Protein AF-A0A7I7UBX4-F1 (afdb_monomer_lite)

Structure (mmCIF, N/CA/C/O backbone):
data_AF-A0A7I7UBX4-F1
#
_entry.id   AF-A0A7I7UBX4-F1
#
loop_
_atom_site.group_PDB
_atom_site.id
_atom_site.type_symbol
_atom_site.label_atom_id
_atom_site.label_alt_id
_atom_site.label_comp_id
_atom_site.label_asym_id
_atom_site.label_entity_id
_atom_site.label_seq_id
_atom_site.pdbx_PDB_ins_code
_atom_site.Cartn_x
_atom_site.Cartn_y
_atom_site.Cartn_z
_atom_site.occupancy
_atom_site.B_iso_or_equiv
_atom_site.auth_seq_id
_atom_site.auth_comp_id
_atom_site.auth_asym_id
_atom_site.auth_atom_id
_atom_site.pdbx_PDB_model_num
ATOM 1 N N . MET A 1 1 ? 16.996 -20.306 -13.710 1.00 50.41 1 MET A N 1
ATOM 2 C CA . MET A 1 1 ? 17.097 -18.847 -13.944 1.00 50.41 1 MET A CA 1
ATOM 3 C C . MET A 1 1 ? 17.369 -18.605 -15.421 1.00 50.41 1 MET A C 1
ATOM 5 O O . MET A 1 1 ? 18.297 -19.214 -15.931 1.00 50.41 1 MET A O 1
ATOM 9 N N . GLN A 1 2 ? 16.594 -17.759 -16.104 1.00 65.25 2 GLN A N 1
ATOM 10 C CA . GLN A 1 2 ? 16.966 -17.282 -17.445 1.00 65.25 2 GLN A CA 1
ATOM 11 C C . GLN A 1 2 ? 18.033 -16.190 -17.309 1.00 65.25 2 GLN A C 1
ATOM 13 O O . GLN A 1 2 ? 17.850 -15.252 -16.531 1.00 65.25 2 GLN A O 1
ATOM 18 N N . SER A 1 3 ? 19.136 -16.309 -18.047 1.00 76.31 3 SER A N 1
ATOM 19 C CA . SER A 1 3 ? 20.117 -15.233 -18.184 1.00 76.31 3 SER A CA 1
ATOM 20 C C . SER A 1 3 ? 19.480 -14.062 -18.945 1.00 76.31 3 SER A C 1
ATOM 22 O O . SER A 1 3 ? 18.817 -14.246 -19.964 1.00 76.31 3 SER A O 1
ATOM 24 N N . ARG A 1 4 ? 19.627 -12.843 -18.417 1.00 77.75 4 ARG A N 1
ATOM 25 C CA . ARG A 1 4 ? 19.110 -11.601 -19.016 1.00 77.75 4 ARG A CA 1
ATOM 26 C C . ARG A 1 4 ? 20.295 -10.650 -19.245 1.00 77.75 4 ARG A C 1
ATOM 28 O O . ARG A 1 4 ? 20.877 -10.235 -18.245 1.00 77.75 4 ARG A O 1
ATOM 35 N N . PRO A 1 5 ? 20.659 -10.329 -20.500 1.00 84.94 5 PRO A N 1
ATOM 36 C CA . PRO A 1 5 ? 21.834 -9.513 -20.812 1.00 84.94 5 PRO A CA 1
ATOM 37 C C . PRO A 1 5 ? 21.640 -8.033 -20.442 1.00 84.94 5 PRO A C 1
ATOM 39 O O . PRO A 1 5 ? 20.517 -7.523 -20.464 1.00 84.94 5 PRO A O 1
ATOM 42 N N . ASP A 1 6 ? 22.739 -7.351 -20.104 1.00 85.44 6 ASP A N 1
ATOM 43 C CA . ASP A 1 6 ? 22.757 -5.919 -19.757 1.00 85.44 6 ASP A CA 1
ATOM 44 C C . ASP A 1 6 ? 22.839 -4.997 -20.985 1.00 85.44 6 ASP A C 1
ATOM 46 O O . ASP A 1 6 ? 22.530 -3.810 -20.884 1.00 85.44 6 ASP A O 1
ATOM 50 N N . GLU A 1 7 ? 23.204 -5.533 -22.150 1.00 90.88 7 GLU A N 1
ATOM 51 C CA . GLU A 1 7 ? 23.253 -4.804 -23.416 1.00 90.88 7 GLU A CA 1
ATOM 52 C C . GLU A 1 7 ? 22.674 -5.666 -24.543 1.00 90.88 7 GLU A C 1
ATOM 54 O O . GLU A 1 7 ? 22.943 -6.866 -24.629 1.00 90.88 7 GLU A O 1
ATOM 59 N N . ILE A 1 8 ? 21.854 -5.047 -25.392 1.00 92.19 8 ILE A N 1
ATOM 60 C CA . ILE A 1 8 ? 21.323 -5.643 -26.620 1.00 92.19 8 ILE A CA 1
ATOM 61 C C . ILE A 1 8 ? 21.533 -4.685 -27.791 1.00 92.19 8 ILE A C 1
ATOM 63 O O . ILE A 1 8 ? 21.660 -3.474 -27.612 1.00 92.19 8 ILE A O 1
ATOM 67 N N . THR A 1 9 ? 21.501 -5.205 -29.012 1.00 94.75 9 THR A N 1
ATOM 68 C CA . THR A 1 9 ? 21.417 -4.363 -30.209 1.00 94.75 9 THR A CA 1
ATOM 69 C C . THR A 1 9 ? 19.989 -3.845 -30.370 1.00 94.75 9 THR A C 1
ATOM 71 O O . THR A 1 9 ? 19.039 -4.628 -30.384 1.00 94.75 9 THR A O 1
ATOM 74 N N . CYS A 1 10 ? 19.820 -2.527 -30.501 1.00 89.69 10 CYS A N 1
ATOM 75 C CA . CYS A 1 10 ? 18.508 -1.925 -30.718 1.00 89.69 10 CYS A CA 1
ATOM 76 C C . CYS A 1 10 ? 17.913 -2.395 -32.061 1.00 89.69 10 CYS A C 1
ATOM 78 O O . CYS A 1 10 ? 18.544 -2.175 -33.099 1.00 89.69 10 CYS A O 1
ATOM 80 N N . PRO A 1 11 ? 16.696 -2.973 -32.095 1.00 93.38 11 PRO A N 1
ATOM 81 C CA . PRO A 1 11 ? 16.093 -3.448 -33.342 1.00 93.38 11 PRO A CA 1
ATOM 82 C C . PRO A 1 11 ? 15.742 -2.308 -34.312 1.00 93.38 11 PRO A C 1
ATOM 84 O O . PRO A 1 11 ? 15.613 -2.547 -35.508 1.00 93.38 11 PRO A O 1
ATOM 87 N N . THR A 1 12 ? 15.621 -1.072 -33.817 1.00 95.50 12 THR A N 1
ATOM 88 C CA . THR A 1 12 ? 15.238 0.096 -34.621 1.00 95.50 12 THR A CA 1
ATOM 89 C C . THR A 1 12 ? 16.449 0.817 -35.208 1.00 95.50 12 THR A C 1
ATOM 91 O O . THR A 1 12 ? 16.517 1.031 -36.413 1.00 95.50 12 THR A O 1
ATOM 94 N N . CYS A 1 13 ? 17.423 1.196 -34.373 1.00 94.38 13 CYS A N 1
ATOM 95 C CA . CYS A 1 13 ? 18.560 2.023 -34.797 1.00 94.38 13 CYS A CA 1
ATOM 96 C C . CYS A 1 13 ? 19.893 1.267 -34.891 1.00 94.38 13 CYS A C 1
ATOM 98 O O . CYS A 1 13 ? 20.898 1.870 -35.255 1.00 94.38 13 CYS A O 1
ATOM 100 N N . ARG A 1 14 ? 19.927 -0.033 -34.554 1.00 94.44 14 ARG A N 1
ATOM 101 C CA . ARG A 1 14 ? 21.127 -0.899 -34.532 1.00 94.44 14 ARG A CA 1
ATOM 102 C C . ARG A 1 14 ? 22.263 -0.439 -33.605 1.00 94.44 14 ARG A C 1
ATOM 104 O O . ARG A 1 14 ? 23.331 -1.042 -33.613 1.00 94.44 14 ARG A O 1
ATOM 111 N N . GLY A 1 15 ? 22.038 0.586 -32.785 1.00 94.25 15 GLY A N 1
ATOM 112 C CA . GLY A 1 15 ? 22.979 1.028 -31.757 1.00 94.25 15 GLY A CA 1
ATOM 113 C C . GLY A 1 15 ? 22.964 0.147 -30.498 1.00 94.25 15 GLY A C 1
ATOM 114 O O . GLY A 1 15 ? 22.044 -0.664 -30.325 1.00 94.25 15 GLY A O 1
ATOM 115 N N . PRO A 1 16 ? 23.955 0.316 -29.602 1.00 93.12 16 PRO A N 1
ATOM 116 C CA . PRO A 1 16 ? 23.990 -0.369 -28.313 1.00 93.12 16 PRO A CA 1
ATOM 117 C C . PRO A 1 16 ? 22.872 0.152 -27.400 1.00 93.12 16 PRO A C 1
ATOM 119 O O . PRO A 1 16 ? 22.803 1.342 -27.091 1.00 93.12 16 PRO A O 1
ATOM 122 N N . ALA A 1 17 ? 21.986 -0.740 -26.958 1.00 91.56 17 ALA A N 1
ATOM 123 C CA . ALA A 1 17 ? 20.919 -0.441 -26.012 1.00 91.56 17 ALA A CA 1
ATOM 124 C C . A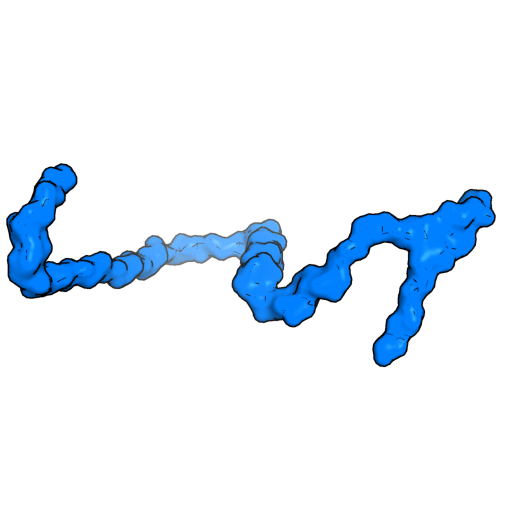LA A 1 17 ? 21.236 -1.092 -24.663 1.00 91.56 17 ALA A C 1
ATOM 126 O O . ALA A 1 17 ? 21.159 -2.313 -24.506 1.00 91.56 17 ALA A O 1
ATOM 127 N N . ARG A 1 18 ? 21.593 -0.258 -23.683 1.00 90.06 18 ARG A N 1
ATOM 128 C CA . ARG A 1 18 ? 21.914 -0.695 -22.321 1.00 90.06 18 ARG A CA 1
ATOM 129 C C . ARG A 1 18 ? 20.672 -0.786 -21.454 1.00 90.06 18 ARG A C 1
ATOM 131 O O . ARG A 1 18 ? 19.745 0.018 -21.570 1.00 90.06 18 ARG A O 1
ATOM 138 N N . ARG A 1 19 ? 20.683 -1.736 -20.526 1.00 82.56 19 ARG A N 1
ATOM 139 C CA . ARG A 1 19 ? 19.660 -1.848 -19.495 1.00 82.56 19 ARG A CA 1
ATOM 140 C C . ARG A 1 19 ? 19.767 -0.656 -18.547 1.00 82.56 19 ARG A C 1
ATOM 142 O O . ARG A 1 19 ? 20.806 -0.425 -17.939 1.00 82.56 19 ARG A O 1
ATOM 149 N N . MET A 1 20 ? 18.677 0.093 -18.432 1.00 83.94 20 MET A N 1
ATOM 150 C CA . MET A 1 20 ? 18.552 1.176 -17.457 1.00 83.94 20 MET A CA 1
ATOM 151 C C . MET A 1 20 ? 17.990 0.629 -16.133 1.00 83.94 20 MET A C 1
ATOM 153 O O . MET A 1 20 ? 18.315 -0.485 -15.718 1.00 83.94 20 MET A O 1
ATOM 157 N N . ILE A 1 21 ? 17.149 1.408 -15.453 1.00 76.94 21 ILE A N 1
ATOM 158 C CA . ILE A 1 21 ? 16.544 1.058 -14.170 1.00 76.94 21 ILE A CA 1
ATOM 159 C C . ILE A 1 21 ? 15.656 -0.178 -14.351 1.00 76.94 21 ILE A C 1
ATOM 161 O O . ILE A 1 21 ? 14.612 -0.128 -14.998 1.00 76.94 21 ILE A O 1
ATOM 165 N N . ALA A 1 22 ? 16.080 -1.294 -13.765 1.00 73.38 22 ALA A N 1
ATOM 166 C CA . ALA A 1 22 ? 15.263 -2.486 -13.616 1.00 73.38 22 ALA A CA 1
ATOM 167 C C . ALA A 1 22 ? 14.702 -2.533 -12.195 1.00 73.38 22 ALA A C 1
ATOM 169 O O . ALA A 1 22 ? 15.352 -2.109 -11.241 1.00 73.38 22 ALA A O 1
ATOM 170 N N . ALA A 1 23 ? 13.515 -3.107 -12.043 1.00 71.12 23 ALA A N 1
ATOM 171 C CA . ALA A 1 23 ? 12.866 -3.247 -10.749 1.00 71.12 23 ALA A CA 1
ATOM 172 C C . ALA A 1 23 ? 12.636 -4.743 -10.440 1.00 71.12 23 ALA A C 1
ATOM 174 O O . ALA A 1 23 ? 11.499 -5.218 -10.387 1.00 71.12 23 ALA A O 1
ATOM 175 N N . PRO A 1 24 ? 13.729 -5.520 -10.281 1.00 70.81 24 PRO A N 1
ATOM 176 C CA . PRO A 1 24 ? 13.714 -6.988 -10.290 1.00 70.81 24 PRO A CA 1
ATOM 177 C C . PRO A 1 24 ? 12.914 -7.614 -9.141 1.00 70.81 24 PRO A C 1
ATOM 179 O O . PRO A 1 24 ? 12.597 -8.798 -9.195 1.00 70.81 24 PRO A O 1
ATOM 182 N N . ASN A 1 25 ? 12.579 -6.832 -8.112 1.00 71.62 25 ASN A N 1
ATOM 183 C CA . ASN A 1 25 ? 11.847 -7.297 -6.938 1.00 71.62 25 ASN A CA 1
ATOM 184 C C . ASN A 1 25 ? 10.394 -6.795 -6.867 1.00 71.62 25 ASN A C 1
ATOM 186 O O . ASN A 1 25 ? 9.717 -7.147 -5.906 1.00 71.62 25 ASN A O 1
ATOM 190 N N . LEU A 1 26 ? 9.889 -6.025 -7.847 1.00 70.44 26 LEU A N 1
ATOM 191 C CA . LEU A 1 26 ? 8.530 -5.450 -7.775 1.00 70.44 26 LEU A CA 1
ATOM 192 C C . LEU A 1 26 ? 7.422 -6.495 -7.589 1.00 70.44 26 LEU A C 1
ATOM 194 O O . LEU A 1 26 ? 6.449 -6.217 -6.905 1.00 70.44 26 LEU A O 1
ATOM 198 N N . GLY A 1 27 ? 7.577 -7.696 -8.152 1.00 66.69 27 GLY A N 1
ATOM 199 C CA . GLY A 1 27 ? 6.609 -8.791 -7.999 1.00 66.69 27 GLY A CA 1
ATOM 200 C C . GLY A 1 27 ? 6.997 -9.846 -6.960 1.00 66.69 27 GLY A C 1
ATOM 201 O O . GLY A 1 27 ? 6.298 -10.842 -6.809 1.00 66.69 27 GLY A O 1
ATOM 202 N N . ARG A 1 28 ? 8.134 -9.688 -6.269 1.00 68.44 28 ARG A N 1
ATOM 203 C CA . ARG A 1 28 ? 8.664 -10.733 -5.375 1.00 68.44 28 ARG A CA 1
ATOM 204 C C . ARG A 1 28 ? 7.954 -10.763 -4.019 1.00 68.44 28 ARG A C 1
ATOM 206 O O . ARG A 1 28 ? 7.987 -11.780 -3.335 1.00 68.44 28 ARG A O 1
ATOM 213 N N . SER A 1 29 ? 7.285 -9.675 -3.652 1.00 62.00 29 SER A N 1
ATOM 214 C CA . SER A 1 29 ? 6.378 -9.621 -2.511 1.00 62.00 29 SER A CA 1
ATOM 215 C C . SER A 1 29 ? 4.946 -9.463 -3.017 1.00 62.00 29 SER A C 1
ATOM 217 O O . SER A 1 29 ? 4.530 -8.349 -3.333 1.00 62.00 29 SER A O 1
ATOM 219 N N . ALA A 1 30 ? 4.178 -10.554 -3.052 1.00 64.69 30 ALA A N 1
ATOM 220 C CA . ALA A 1 30 ? 2.716 -10.519 -3.163 1.00 64.69 30 ALA A CA 1
ATOM 221 C C . ALA A 1 30 ? 2.106 -9.961 -1.857 1.00 64.69 30 ALA A C 1
ATOM 223 O O . ALA A 1 30 ? 1.435 -10.656 -1.101 1.00 64.69 30 ALA A O 1
ATOM 224 N N . GLY A 1 31 ? 2.470 -8.723 -1.526 1.00 76.81 31 GLY A N 1
ATOM 225 C CA . GLY A 1 31 ? 2.179 -8.069 -0.259 1.00 76.81 31 GLY A CA 1
ATOM 226 C C . GLY A 1 31 ? 1.109 -6.993 -0.386 1.00 76.81 31 GLY A C 1
ATOM 227 O O . GLY A 1 31 ? 0.587 -6.707 -1.464 1.00 76.81 31 GLY A O 1
ATOM 228 N N . THR A 1 32 ? 0.832 -6.341 0.740 1.00 81.19 32 THR A N 1
ATOM 229 C CA . THR A 1 32 ? -0.185 -5.288 0.870 1.00 81.19 32 THR A CA 1
ATOM 230 C C . THR A 1 32 ? -0.004 -4.139 -0.124 1.00 81.19 32 THR A C 1
ATOM 232 O O . THR A 1 32 ? -0.994 -3.603 -0.607 1.00 81.19 32 THR A O 1
ATOM 235 N N . ALA A 1 33 ? 1.237 -3.789 -0.476 1.00 81.69 33 ALA A N 1
ATOM 236 C CA . ALA A 1 33 ? 1.525 -2.726 -1.438 1.00 81.69 33 ALA A CA 1
ATOM 237 C C . ALA A 1 33 ? 1.051 -3.062 -2.864 1.00 81.69 33 ALA A C 1
ATOM 239 O O . ALA A 1 33 ? 0.478 -2.205 -3.529 1.00 81.69 33 ALA A O 1
ATOM 240 N N . MET A 1 34 ? 1.246 -4.304 -3.319 1.00 85.25 34 MET A N 1
ATOM 241 C CA . MET A 1 34 ? 0.801 -4.747 -4.646 1.00 85.25 34 MET A CA 1
ATOM 242 C C . MET A 1 34 ? -0.723 -4.907 -4.679 1.00 85.25 34 MET A C 1
ATOM 244 O O . MET A 1 34 ? -1.377 -4.385 -5.576 1.00 85.25 34 MET A O 1
ATOM 248 N N . ALA A 1 35 ? -1.299 -5.495 -3.624 1.00 86.88 35 ALA A N 1
ATOM 249 C CA . ALA A 1 35 ? -2.750 -5.593 -3.471 1.00 86.88 35 ALA A CA 1
ATOM 250 C C . ALA A 1 35 ? -3.440 -4.213 -3.464 1.00 86.88 35 ALA A C 1
ATOM 252 O O . ALA A 1 35 ? -4.535 -4.067 -4.001 1.00 86.88 35 ALA A O 1
ATOM 253 N N . LEU A 1 36 ? -2.798 -3.185 -2.895 1.00 89.31 36 LEU A N 1
ATOM 254 C CA . LEU A 1 36 ? -3.318 -1.815 -2.907 1.00 89.31 36 LEU A CA 1
ATOM 255 C C . LEU A 1 36 ? -3.351 -1.221 -4.322 1.00 89.31 36 LEU A C 1
ATOM 257 O O . LEU A 1 36 ? -4.305 -0.520 -4.666 1.00 89.31 36 LEU A O 1
ATOM 261 N N . GLN A 1 37 ? -2.334 -1.495 -5.144 1.00 89.88 37 GLN A N 1
ATOM 262 C CA . GLN A 1 37 ? -2.308 -1.040 -6.537 1.00 89.88 37 GLN A CA 1
ATOM 263 C C . GLN A 1 37 ? -3.439 -1.678 -7.346 1.00 89.88 37 GLN A C 1
ATOM 265 O O . GLN A 1 37 ? -4.177 -0.964 -8.027 1.00 89.88 37 GLN A O 1
ATOM 270 N N . ASP A 1 38 ? -3.627 -2.991 -7.205 1.00 90.00 38 ASP A N 1
ATOM 271 C CA . ASP A 1 38 ? -4.699 -3.722 -7.886 1.00 90.00 38 ASP A CA 1
ATOM 272 C C . ASP A 1 38 ? -6.084 -3.243 -7.433 1.00 90.00 38 ASP A C 1
ATOM 274 O O . ASP A 1 38 ? -6.947 -2.953 -8.266 1.00 90.00 38 ASP A O 1
ATOM 278 N N . ALA A 1 39 ? -6.281 -3.063 -6.122 1.00 89.19 39 ALA A N 1
ATOM 279 C CA . ALA A 1 39 ? -7.520 -2.520 -5.573 1.00 89.19 39 ALA A CA 1
ATOM 280 C C . ALA A 1 39 ? -7.816 -1.121 -6.132 1.00 89.19 39 ALA A C 1
ATOM 282 O O . ALA A 1 39 ? -8.935 -0.860 -6.566 1.00 89.19 39 ALA A O 1
ATOM 283 N N . THR A 1 40 ? -6.809 -0.246 -6.202 1.00 90.94 40 THR A N 1
ATOM 284 C CA . THR A 1 40 ? -6.960 1.107 -6.760 1.00 90.94 40 THR A CA 1
ATOM 285 C C . THR A 1 40 ? -7.370 1.051 -8.229 1.00 90.94 40 THR A C 1
ATOM 287 O O . THR A 1 40 ? -8.334 1.707 -8.620 1.00 90.94 40 THR A O 1
ATOM 290 N N . ARG A 1 41 ? -6.706 0.213 -9.035 1.00 91.69 41 ARG A N 1
ATOM 291 C CA . ARG A 1 41 ? -7.050 0.021 -10.450 1.00 91.69 41 ARG A CA 1
ATOM 292 C C . ARG A 1 41 ? -8.488 -0.471 -10.631 1.00 91.69 41 ARG A C 1
ATOM 294 O O . ARG A 1 41 ? -9.191 0.045 -11.492 1.00 91.69 41 ARG A O 1
ATOM 301 N N . SER A 1 42 ? -8.937 -1.412 -9.799 1.00 91.75 42 SER A N 1
ATOM 302 C CA . SER A 1 42 ? -10.284 -1.995 -9.887 1.00 91.75 42 SER A CA 1
ATOM 303 C C . SER A 1 42 ? -11.420 -0.994 -9.648 1.00 91.75 42 SER A C 1
ATOM 305 O O . SER A 1 42 ? -12.542 -1.230 -10.087 1.00 91.75 42 SER A O 1
ATOM 307 N N . THR A 1 43 ? -11.151 0.144 -8.997 1.00 88.50 43 THR A N 1
ATOM 308 C CA . THR A 1 43 ? -12.184 1.161 -8.735 1.00 88.50 43 THR A CA 1
ATOM 309 C C . THR A 1 43 ? -12.667 1.886 -9.989 1.00 88.50 43 THR A C 1
ATOM 311 O O . THR A 1 43 ? -13.762 2.443 -9.965 1.00 88.50 43 THR A O 1
ATOM 314 N N . ALA A 1 44 ? -11.886 1.861 -11.075 1.00 91.31 44 ALA A N 1
ATOM 315 C CA . ALA A 1 44 ? -12.279 2.449 -12.354 1.00 91.31 44 ALA A CA 1
ATOM 316 C C . ALA A 1 44 ? -13.425 1.669 -13.016 1.00 91.31 44 ALA A C 1
ATOM 318 O O . ALA A 1 44 ? -14.347 2.277 -13.553 1.00 91.31 44 ALA A O 1
ATOM 319 N N . ASP A 1 45 ? -13.378 0.337 -12.938 1.00 91.88 45 ASP A N 1
ATOM 320 C CA . ASP A 1 45 ? -14.353 -0.548 -13.583 1.00 91.88 45 ASP A CA 1
ATOM 321 C C . ASP A 1 45 ? -15.458 -0.992 -12.612 1.00 91.88 45 ASP A C 1
ATOM 323 O O . ASP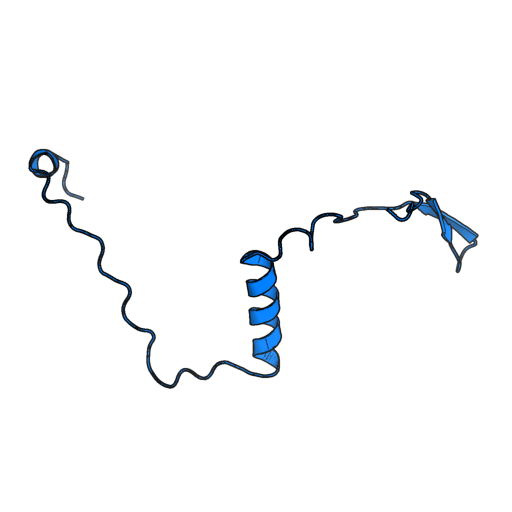 A 1 45 ? -16.624 -1.120 -12.980 1.00 91.88 45 ASP A O 1
ATOM 327 N N . THR A 1 46 ? -15.100 -1.211 -11.346 1.00 87.75 46 THR A N 1
ATOM 328 C CA . THR A 1 46 ? -15.997 -1.690 -10.289 1.00 87.75 46 THR A CA 1
ATOM 329 C C . THR A 1 46 ? -15.826 -0.839 -9.030 1.00 87.75 46 THR A C 1
ATOM 331 O O . THR A 1 46 ? -15.164 -1.258 -8.075 1.00 87.75 46 THR A O 1
ATOM 334 N N . PRO A 1 47 ? -16.385 0.383 -9.002 1.00 82.38 47 PRO A N 1
ATOM 335 C CA . PRO A 1 47 ? -16.298 1.234 -7.827 1.00 82.38 47 PRO A CA 1
ATOM 336 C C . PRO A 1 47 ? -17.038 0.595 -6.645 1.00 82.38 47 PRO A C 1
ATOM 338 O O . PRO A 1 47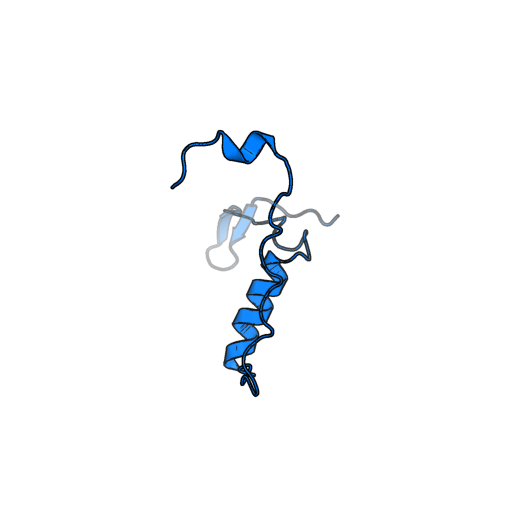 ? -18.194 0.181 -6.753 1.00 82.38 47 PRO A O 1
ATOM 341 N N . GLY A 1 48 ? -16.374 0.530 -5.490 1.00 80.81 48 GLY A N 1
ATOM 342 C CA . GLY A 1 48 ? -16.974 0.035 -4.253 1.00 80.81 48 GLY A CA 1
ATOM 343 C C . GLY A 1 48 ? -18.017 1.013 -3.718 1.00 80.81 48 GLY A C 1
ATOM 344 O O . GLY A 1 48 ? -17.678 1.963 -3.016 1.00 80.81 48 GLY A O 1
ATOM 345 N N . VAL A 1 49 ? -19.290 0.785 -4.037 1.00 82.69 49 VAL A N 1
ATOM 346 C CA . VAL A 1 49 ? -20.410 1.540 -3.459 1.00 82.69 49 VAL A CA 1
ATOM 347 C C . VAL A 1 49 ? -20.655 1.075 -2.024 1.00 82.69 49 VAL A C 1
ATOM 349 O O . VAL A 1 49 ? -20.944 -0.092 -1.763 1.00 82.69 49 VAL A O 1
ATOM 352 N N . VAL A 1 50 ? -20.509 1.999 -1.075 1.00 77.31 50 VAL A N 1
ATOM 353 C CA . VAL A 1 50 ? -20.656 1.726 0.357 1.00 77.31 50 VAL A CA 1
ATOM 354 C C . VAL A 1 50 ? -22.142 1.741 0.720 1.00 77.31 50 VAL A C 1
ATOM 356 O O . VAL A 1 50 ? -22.768 2.796 0.741 1.00 77.31 50 VAL A O 1
ATOM 359 N N . SER A 1 51 ? -22.714 0.574 1.022 1.00 84.62 51 SER A N 1
ATOM 360 C CA . SER A 1 51 ? -24.121 0.437 1.436 1.00 84.62 51 SER A CA 1
ATOM 361 C C . SER A 1 51 ? -24.376 0.830 2.895 1.00 84.62 51 SER A C 1
ATOM 363 O O . SER A 1 51 ? -25.510 1.113 3.273 1.00 84.62 51 SER A O 1
ATOM 365 N N . ALA A 1 52 ? -23.328 0.857 3.720 1.00 83.06 52 ALA A N 1
ATOM 366 C CA . ALA A 1 52 ? -23.369 1.295 5.109 1.00 83.06 52 ALA A CA 1
ATOM 367 C C . ALA A 1 52 ? -21.973 1.758 5.555 1.00 83.06 52 ALA A C 1
ATOM 369 O O . ALA A 1 52 ? -20.976 1.193 5.098 1.00 83.06 52 ALA A O 1
ATOM 370 N N . PRO A 1 53 ? -21.868 2.748 6.456 1.00 82.00 53 PRO A N 1
ATOM 371 C CA . PRO A 1 53 ? -20.580 3.234 6.936 1.00 82.00 53 PRO A CA 1
ATOM 372 C C . PRO A 1 53 ? -19.723 2.097 7.523 1.00 82.00 53 PRO A C 1
ATOM 374 O O . PRO A 1 53 ? -20.260 1.161 8.130 1.00 82.00 53 PRO A O 1
ATOM 377 N N . PRO A 1 54 ? -18.387 2.161 7.361 1.00 80.62 54 PRO A N 1
ATOM 378 C CA . PRO A 1 54 ? -17.492 1.122 7.847 1.00 80.62 54 PRO A CA 1
ATOM 379 C C . PRO A 1 54 ? -17.634 0.951 9.361 1.00 80.62 54 PRO A C 1
ATOM 381 O O . PRO A 1 54 ? -17.870 1.908 10.104 1.00 80.62 54 PRO A O 1
ATOM 384 N N . ARG A 1 55 ? -17.479 -0.292 9.832 1.00 84.44 55 ARG A N 1
ATOM 385 C CA . ARG A 1 55 ? -17.568 -0.607 11.263 1.00 84.44 55 ARG A CA 1
ATOM 386 C C . ARG A 1 55 ? -16.553 0.234 12.034 1.00 84.44 55 ARG A C 1
ATOM 388 O O . ARG A 1 55 ? -15.390 0.325 11.646 1.00 84.44 55 ARG A O 1
ATOM 395 N N . LYS A 1 56 ? -17.001 0.826 13.145 1.00 85.50 56 LYS A N 1
ATOM 396 C CA . LYS A 1 56 ? -16.141 1.610 14.033 1.00 85.50 56 LYS A CA 1
ATOM 397 C C . LYS A 1 56 ? -14.945 0.752 14.452 1.00 85.50 56 LYS A C 1
ATOM 399 O O . LYS A 1 56 ? -15.132 -0.349 14.972 1.00 85.50 56 LYS A O 1
ATOM 404 N N . ALA A 1 57 ? -13.734 1.258 14.220 1.00 84.31 57 ALA A N 1
ATOM 405 C CA . ALA A 1 57 ? -12.522 0.609 14.697 1.00 84.31 57 ALA A CA 1
ATOM 406 C C . ALA A 1 57 ? -12.592 0.431 16.227 1.00 84.31 57 ALA A C 1
ATOM 408 O O . ALA A 1 57 ? -13.184 1.277 16.914 1.0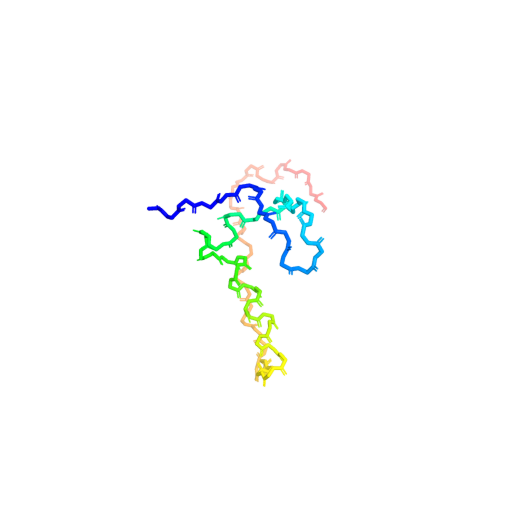0 84.31 57 ALA A O 1
ATOM 409 N N . PRO A 1 58 ? -12.009 -0.647 16.779 1.00 85.25 58 PRO A N 1
ATOM 410 C CA . PRO A 1 58 ? -11.970 -0.833 18.220 1.00 85.25 58 PRO A CA 1
ATOM 411 C C . PRO A 1 58 ? -11.301 0.378 18.879 1.00 85.25 58 PRO A C 1
ATOM 413 O O . PRO A 1 58 ? -10.280 0.880 18.405 1.00 85.25 58 PRO A O 1
ATOM 416 N N . GLY A 1 59 ? -11.903 0.865 19.966 1.00 85.12 59 GLY A N 1
ATOM 417 C CA . GLY A 1 59 ? -11.358 1.987 20.724 1.00 85.12 59 GLY A CA 1
ATOM 418 C C . GLY A 1 59 ? -9.946 1.687 21.229 1.00 85.12 59 GLY A C 1
ATOM 419 O O . GLY A 1 59 ? -9.601 0.537 21.514 1.00 85.12 59 GLY A O 1
ATOM 420 N N . ARG A 1 60 ? -9.119 2.731 21.355 1.00 84.81 60 ARG A N 1
ATOM 421 C CA . ARG A 1 60 ? -7.778 2.597 21.932 1.00 84.81 60 ARG A CA 1
ATOM 422 C C . ARG A 1 60 ? -7.906 2.064 23.357 1.00 84.81 60 ARG A C 1
ATOM 424 O O . ARG A 1 60 ? -8.678 2.597 24.150 1.00 84.81 60 ARG A O 1
ATOM 431 N N . LYS A 1 61 ? -7.150 1.011 23.678 1.00 82.56 61 LYS A N 1
ATOM 432 C CA . LYS A 1 61 ? -7.148 0.444 25.028 1.00 82.56 61 LYS A CA 1
ATOM 433 C C . LYS A 1 61 ? -6.672 1.509 26.013 1.00 82.56 61 LYS A C 1
ATOM 435 O O . LYS A 1 61 ? -5.563 2.029 25.877 1.00 82.56 61 LYS A O 1
ATOM 440 N N . VAL A 1 62 ? -7.518 1.826 26.989 1.00 84.50 62 VAL A N 1
ATOM 441 C CA . VAL A 1 62 ? -7.118 2.632 28.140 1.00 84.50 62 VAL A CA 1
ATOM 442 C C . VAL A 1 62 ? -6.277 1.739 29.038 1.00 84.50 62 VAL A C 1
ATOM 444 O O . VAL A 1 62 ? -6.649 0.616 29.364 1.00 84.50 62 VAL A O 1
ATOM 447 N N . THR A 1 63 ? -5.100 2.229 29.383 1.00 84.50 63 THR A N 1
ATOM 448 C CA . THR A 1 63 ? -4.155 1.542 30.255 1.00 84.50 63 THR A CA 1
ATOM 449 C C . THR A 1 63 ? -4.535 1.809 31.704 1.00 84.50 63 THR A C 1
ATOM 451 O O . THR A 1 63 ? -4.588 2.963 32.120 1.00 84.50 63 THR A O 1
ATOM 454 N N . THR A 1 64 ? -4.741 0.748 32.480 1.00 88.50 64 THR A N 1
ATOM 455 C CA . THR A 1 64 ? -5.079 0.801 33.912 1.00 88.50 64 THR A CA 1
ATOM 456 C C . THR A 1 64 ? -3.857 0.927 34.828 1.00 88.50 64 THR A C 1
ATOM 458 O O . THR A 1 64 ? -3.986 0.804 36.042 1.00 88.50 64 THR A O 1
ATOM 461 N N . ASN A 1 65 ? -2.664 1.163 34.271 1.00 89.88 65 ASN A N 1
ATOM 462 C CA . ASN A 1 65 ? -1.443 1.336 35.054 1.00 89.88 65 ASN A CA 1
ATOM 463 C C . ASN A 1 65 ? -1.529 2.606 35.934 1.00 89.88 65 ASN A C 1
ATOM 465 O O . ASN A 1 65 ? -1.611 3.711 35.386 1.00 89.88 65 ASN A O 1
ATOM 469 N N . PRO A 1 66 ? -1.450 2.488 37.27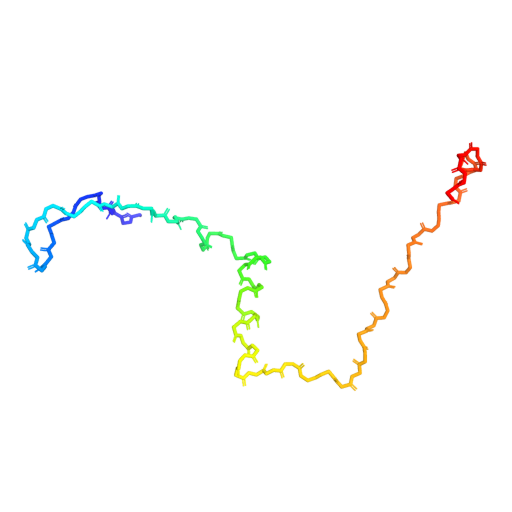5 1.00 89.06 66 PRO A N 1
ATOM 470 C CA . PRO A 1 66 ? -1.553 3.631 38.182 1.00 89.06 66 PRO A CA 1
ATOM 471 C C . PRO A 1 66 ? -0.434 4.667 37.994 1.00 89.06 66 PRO A C 1
ATOM 473 O O . PRO A 1 66 ? -0.642 5.846 38.276 1.00 89.06 66 PRO A O 1
ATOM 476 N N . LEU A 1 67 ? 0.732 4.281 37.458 1.00 89.25 67 LEU A N 1
ATOM 477 C CA . LEU A 1 67 ? 1.842 5.207 37.201 1.00 89.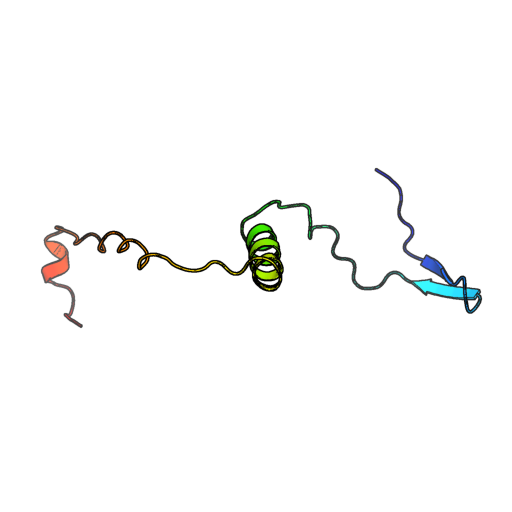25 67 LEU A CA 1
ATOM 478 C C . LEU A 1 67 ? 1.490 6.290 36.173 1.00 89.25 67 LEU A C 1
ATOM 480 O O . LEU A 1 67 ? 2.054 7.382 36.218 1.00 89.25 67 LEU A O 1
ATOM 484 N N . HIS A 1 68 ? 0.527 6.034 35.284 1.00 89.88 68 HIS A N 1
ATOM 485 C CA . HIS A 1 68 ? 0.125 7.000 34.261 1.00 89.88 68 HIS A CA 1
ATOM 486 C C . HIS A 1 68 ? -0.598 8.225 34.829 1.00 89.88 68 HIS A C 1
ATOM 488 O O . HIS A 1 68 ? -0.682 9.242 34.148 1.00 89.88 68 HIS A O 1
ATOM 494 N N . GLN A 1 69 ? -1.062 8.178 36.082 1.00 86.31 69 GLN A N 1
ATOM 495 C CA . GLN A 1 69 ? -1.646 9.344 36.755 1.00 86.31 69 GLN A CA 1
ATOM 496 C C . GLN A 1 69 ? -0.626 10.462 37.005 1.00 86.31 69 GLN A C 1
ATOM 498 O O . GLN A 1 69 ? -1.020 11.611 37.185 1.00 86.31 69 GLN A O 1
ATOM 503 N N . LYS A 1 70 ? 0.672 10.127 37.019 1.00 89.56 70 LYS A N 1
ATOM 504 C CA . LYS A 1 70 ? 1.773 11.070 37.258 1.00 89.56 70 LYS A CA 1
ATOM 505 C C . LYS A 1 70 ? 2.293 11.733 35.980 1.00 89.56 70 LYS A C 1
ATOM 507 O O . LYS A 1 70 ? 3.152 12.605 36.066 1.00 89.56 70 LYS A O 1
ATOM 512 N N . LEU A 1 71 ? 1.827 11.302 34.807 1.00 87.69 71 LEU A N 1
ATOM 513 C CA . LEU A 1 71 ? 2.233 11.902 33.540 1.00 87.69 71 LEU A CA 1
ATOM 514 C C . LEU A 1 71 ? 1.555 13.274 33.369 1.00 87.69 71 LEU A C 1
ATOM 516 O O . LEU A 1 71 ? 0.396 13.428 33.766 1.00 87.69 71 LEU A O 1
ATOM 520 N N . PRO A 1 72 ? 2.240 14.261 32.761 1.00 84.44 72 PRO A N 1
ATOM 521 C CA . PRO A 1 72 ? 1.619 15.522 32.376 1.00 84.44 72 PRO A CA 1
ATOM 522 C C . PRO A 1 72 ? 0.404 15.254 31.490 1.00 84.44 72 PRO A C 1
ATOM 524 O O . PRO A 1 72 ? 0.483 14.475 30.536 1.00 84.44 72 PRO A O 1
ATOM 527 N N . ARG A 1 73 ? -0.729 15.870 31.831 1.00 78.69 73 ARG A N 1
ATOM 528 C CA . ARG A 1 73 ? -1.947 15.741 31.032 1.00 78.69 73 ARG A CA 1
ATOM 529 C C . ARG A 1 73 ? -1.820 16.640 29.793 1.00 78.69 73 ARG A C 1
ATOM 531 O O . ARG A 1 73 ? -1.408 17.787 29.971 1.00 78.69 73 ARG A O 1
ATOM 538 N N . PRO A 1 74 ? -2.102 16.120 28.586 1.00 74.75 74 PRO A N 1
ATOM 539 C CA . PRO A 1 74 ? -2.169 16.927 27.373 1.00 74.75 74 PRO A CA 1
ATOM 540 C C . PRO A 1 74 ? -3.367 17.880 27.391 1.00 74.75 74 PRO A C 1
ATOM 542 O O . PRO A 1 74 ? -4.361 17.569 28.093 1.00 74.75 74 PRO A O 1
#

Secondary structure (DSSP, 8-state):
-----SEEE-TTT-SEEE-----TTTTT--SHHHHHHHHHHHTTTS----SSPPPPPPPPPPP--GGGGGSPP-

Foldseek 3Di:
DDDDDQWDQDPPPRDIDGDDDDDVCPPVDPDPVVVVVVVVVVCVVPNDDDPDDDDDDDDDDDDPDPVCVPDDDD

Radius of gyration: 26.07 Å; chains: 1; bounding box: 48×36×73 Å

Organism: Mycolicibacterium parafortuitum (NCBI:txid39692)

pLDDT: mean 83.56, std 8.77, range [50.41, 95.5]

Sequence (74 aa):
MQSRPDEITCPTCRGPARRMIAAPNLGRSAGTAMALQDATRSTADTPGVVSAPPRKAPGRKVTTNPLHQKLPRP